Protein AF-A0A8S3FPC4-F1 (afdb_monomer)

Secondary structure (DSSP, 8-state):
----------------SEEETTEEE--TT--EEEEE-TTT--EEEEEE----

Radius of gyration: 14.93 Å; Cα contacts (8 Å, |Δi|>4): 59; chains: 1; bounding box: 42×22×36 Å

Sequence (52 aa):
MSSTGSSAPQVEIKYTQIFINNEWHKAANGKTFPVINPSTGEEICQVEEGTR

pLDDT: mean 87.92, std 15.98, range [43.5, 98.31]

InterPro domains:
  IPR016161 Aldehyde/histidinol dehydrogenase [SSF53720] (11-51)
  IPR016162 Aldehyde dehydrogenase, N-terminal [G3DSA:3.40.605.10] (1-52)

Foldseek 3Di:
DDDPDDPDPLDDDDAQADADPNDGDAAPVNDWDFDADPVPRDTSDTHHDHDD

Nearest PDB structures (foldseek):
  4fr8-assembly1_C  TM=9.918E-01  e=1.613E-04  Homo sapiens
  1zum-assembly3_I  TM=8.680E-01  e=9.253E-05  Homo sapiens
  8dr9-assembly1_B  TM=8.525E-01  e=1.140E-04  Homo sapiens
  5l13-assembly2_E  TM=9.073E-01  e=1.613E-04  Homo sapiens
  1zum-assembly1_D  TM=8.685E-01  e=1.613E-04  Homo sapiens

Solvent-accessible surface area (backbone atoms only — not comparable to full-atom values): 3653 Å² total; per-residue (Å²): 136,86,76,86,72,77,87,67,82,86,75,86,84,88,77,44,58,43,78,56,94,96,38,79,36,77,25,92,84,71,43,62,46,78,42,64,39,89,89,76,72,45,76,76,49,65,31,44,39,81,78,132

Mean predicted aligned error: 6.78 Å

Structure (mmCIF, N/CA/C/O backbone):
data_AF-A0A8S3FPC4-F1
#
_entry.id   AF-A0A8S3FPC4-F1
#
loop_
_atom_site.group_PDB
_atom_site.id
_atom_site.type_symbol
_atom_site.label_atom_id
_atom_site.label_alt_id
_atom_site.label_comp_id
_atom_site.label_asym_id
_atom_site.label_entity_id
_atom_site.label_seq_id
_atom_site.pdbx_PDB_ins_code
_atom_site.Cartn_x
_atom_site.Cartn_y
_atom_site.Cartn_z
_atom_site.occupancy
_atom_site.B_iso_or_equiv
_atom_site.auth_seq_id
_atom_site.auth_comp_id
_atom_site.auth_asym_id
_atom_site.auth_atom_id
_atom_site.pdbx_PDB_model_num
ATOM 1 N N . MET A 1 1 ? -25.193 12.286 20.918 1.00 46.84 1 MET A N 1
ATOM 2 C CA . MET A 1 1 ? -25.008 10.830 20.750 1.00 46.84 1 MET A CA 1
ATOM 3 C C . MET A 1 1 ? -23.526 10.603 20.553 1.00 46.84 1 MET A C 1
ATOM 5 O O . MET A 1 1 ? -23.021 10.746 19.449 1.00 46.84 1 MET A O 1
ATOM 9 N N . SER A 1 2 ? -22.816 10.429 21.662 1.00 43.50 2 SER A N 1
ATOM 10 C CA . SER A 1 2 ? -21.357 10.403 21.692 1.00 43.50 2 SER A CA 1
ATOM 11 C C . SER A 1 2 ? -20.896 8.983 21.385 1.00 43.50 2 SER A C 1
ATOM 13 O O . SER A 1 2 ? -20.975 8.110 22.244 1.00 43.50 2 SER A O 1
ATOM 15 N N . SER A 1 3 ? -20.490 8.745 20.139 1.00 48.59 3 SER A N 1
ATOM 16 C CA . SER A 1 3 ? -19.780 7.528 19.749 1.00 48.59 3 SER A CA 1
ATOM 17 C C . SER A 1 3 ? -18.395 7.562 20.393 1.00 48.59 3 SER A C 1
ATOM 19 O O . SER A 1 3 ? -17.615 8.486 20.163 1.00 48.59 3 SER A O 1
ATOM 21 N N . THR A 1 4 ? -18.111 6.585 21.247 1.00 53.88 4 THR A N 1
ATOM 22 C CA . THR A 1 4 ? -16.783 6.318 21.799 1.00 53.88 4 THR A CA 1
ATOM 23 C C . THR A 1 4 ? -15.869 5.825 20.674 1.00 53.88 4 THR A C 1
ATOM 25 O O . THR A 1 4 ? -15.793 4.626 20.416 1.00 53.88 4 THR A O 1
ATOM 28 N N . GLY A 1 5 ? -15.209 6.744 19.966 1.00 53.81 5 GLY A N 1
ATOM 29 C CA . GLY A 1 5 ? -14.190 6.412 18.970 1.00 53.81 5 GLY A CA 1
ATOM 30 C C . GLY A 1 5 ? -12.907 5.951 19.660 1.00 53.81 5 GLY A C 1
ATOM 31 O O . GLY A 1 5 ? -12.291 6.716 20.396 1.00 53.81 5 GLY A O 1
ATOM 32 N N . SER A 1 6 ? -12.552 4.684 19.460 1.00 56.94 6 SER A N 1
ATOM 33 C CA . SER A 1 6 ? -11.352 4.008 19.968 1.00 56.94 6 SER A CA 1
ATOM 34 C C . SER A 1 6 ? -10.091 4.888 19.899 1.00 56.94 6 SER A C 1
ATOM 36 O O . SER A 1 6 ? -9.680 5.293 18.815 1.00 56.94 6 SER A O 1
ATOM 38 N N . SER A 1 7 ? -9.443 5.159 21.041 1.00 62.19 7 SER A N 1
ATOM 39 C CA . SER A 1 7 ? -8.186 5.926 21.123 1.00 62.19 7 SER A CA 1
ATOM 40 C C . SER A 1 7 ? -6.957 5.072 20.769 1.00 62.19 7 SER A C 1
ATOM 42 O O . SER A 1 7 ? -5.943 5.091 21.474 1.00 62.19 7 SER A O 1
ATOM 44 N N . ALA A 1 8 ? -7.046 4.257 19.718 1.00 62.69 8 ALA A N 1
ATOM 45 C CA . ALA A 1 8 ? -5.861 3.581 19.214 1.00 62.69 8 ALA A CA 1
ATOM 46 C C . ALA A 1 8 ? -4.908 4.645 18.635 1.00 62.69 8 ALA A C 1
ATOM 48 O O . ALA A 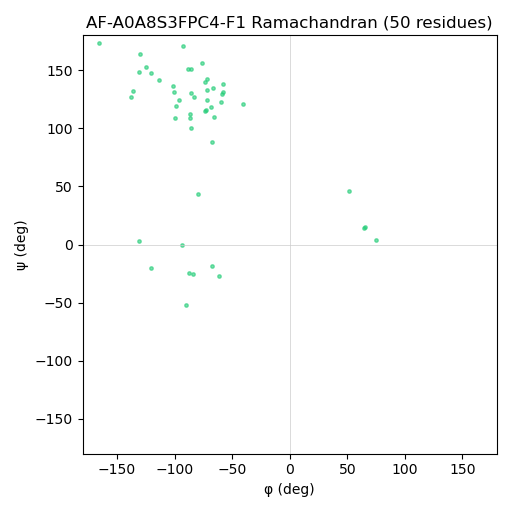1 8 ? -5.370 5.546 17.929 1.00 62.69 8 ALA A O 1
ATOM 49 N N . PRO A 1 9 ? -3.600 4.592 18.932 1.00 71.06 9 PRO A N 1
ATOM 50 C CA . PRO A 1 9 ? -2.653 5.529 18.346 1.00 71.06 9 PRO A CA 1
ATOM 51 C C . PRO A 1 9 ? -2.685 5.387 16.819 1.00 71.06 9 PRO A C 1
ATOM 53 O O . PRO A 1 9 ? -2.471 4.295 16.291 1.00 71.06 9 PRO A O 1
ATOM 56 N N . GLN A 1 10 ? -2.971 6.484 16.112 1.00 75.44 10 GLN A N 1
ATOM 57 C CA . GLN A 1 10 ? -2.854 6.531 14.656 1.00 75.44 10 GLN A CA 1
ATOM 58 C C . GLN A 1 10 ? -1.375 6.391 14.289 1.00 75.44 10 GLN A C 1
ATOM 60 O O . GLN A 1 10 ? -0.567 7.280 14.558 1.00 75.44 10 GLN A O 1
ATOM 65 N N . VAL A 1 11 ? -1.017 5.245 13.717 1.00 88.25 11 VAL A N 1
ATOM 66 C CA . VAL A 1 11 ? 0.337 4.972 13.233 1.00 88.25 11 VAL A CA 1
ATOM 67 C C . VAL A 1 11 ? 0.471 5.519 11.816 1.00 88.25 11 VAL A C 1
ATOM 69 O O . VAL A 1 11 ? -0.365 5.248 10.958 1.00 88.25 11 VAL A O 1
ATOM 72 N N . GLU A 1 12 ? 1.535 6.275 11.564 1.00 92.81 12 GLU A N 1
ATOM 73 C CA . GLU A 1 12 ? 1.861 6.770 10.228 1.00 92.81 12 GLU A CA 1
ATOM 74 C C . GLU A 1 12 ? 2.361 5.625 9.329 1.00 92.81 12 GLU A C 1
ATOM 76 O O . GLU A 1 12 ? 3.342 4.947 9.650 1.00 92.81 12 GLU A O 1
ATOM 81 N N . ILE A 1 13 ? 1.711 5.431 8.177 1.00 94.31 13 ILE A N 1
ATOM 82 C CA . ILE A 1 13 ? 2.143 4.467 7.160 1.00 94.31 13 ILE A CA 1
ATOM 83 C C . ILE A 1 13 ? 3.161 5.136 6.235 1.00 94.31 13 ILE A C 1
ATOM 85 O O . ILE A 1 13 ? 2.814 5.992 5.428 1.00 94.31 13 ILE A O 1
ATOM 89 N N . LYS A 1 14 ? 4.428 4.729 6.350 1.00 95.88 14 LYS A N 1
ATOM 90 C CA . LYS A 1 14 ? 5.547 5.357 5.623 1.00 95.88 14 LYS A CA 1
ATOM 91 C C . LYS A 1 14 ? 5.799 4.788 4.229 1.00 95.88 14 LYS A C 1
ATOM 93 O O . LYS A 1 14 ? 6.381 5.474 3.397 1.00 95.88 14 LYS A O 1
ATOM 98 N N . TYR A 1 15 ? 5.394 3.543 3.983 1.00 97.44 15 TYR A N 1
ATOM 99 C CA . TYR A 1 15 ? 5.698 2.836 2.742 1.00 97.44 15 TYR A CA 1
ATOM 100 C C . TYR A 1 15 ? 4.482 2.063 2.251 1.00 97.44 15 TYR A C 1
ATOM 102 O O . TYR A 1 15 ? 3.907 1.262 2.985 1.00 97.44 15 TYR A O 1
ATOM 110 N N . THR A 1 16 ? 4.122 2.296 0.995 1.00 97.88 16 THR A N 1
ATOM 111 C CA . THR A 1 16 ? 3.008 1.628 0.305 1.00 97.88 16 THR A CA 1
ATOM 112 C C . THR A 1 16 ? 3.412 1.096 -1.071 1.00 97.88 16 THR A C 1
ATOM 114 O O . THR A 1 16 ? 2.585 0.574 -1.812 1.00 97.88 16 THR A O 1
ATOM 117 N N . GLN A 1 17 ? 4.691 1.245 -1.414 1.00 98.31 17 GLN A N 1
ATOM 118 C CA . GLN A 1 17 ? 5.258 0.941 -2.720 1.00 98.31 17 GLN A CA 1
ATOM 119 C C . GLN A 1 17 ? 5.812 -0.486 -2.793 1.00 98.31 17 GLN A C 1
ATOM 121 O O . GLN A 1 17 ? 5.947 -1.170 -1.780 1.00 98.31 17 GLN A O 1
ATOM 126 N N . ILE A 1 18 ? 6.177 -0.928 -3.994 1.00 97.75 18 ILE A N 1
ATOM 127 C CA . ILE A 1 18 ? 6.808 -2.232 -4.215 1.00 97.75 18 ILE A CA 1
ATOM 128 C C . ILE A 1 18 ? 8.308 -2.104 -3.936 1.00 97.75 18 ILE A C 1
ATOM 130 O O . ILE A 1 18 ? 8.967 -1.240 -4.507 1.00 97.75 18 ILE A O 1
ATOM 134 N N . PHE A 1 19 ? 8.864 -2.962 -3.082 1.00 97.81 19 PHE A N 1
ATOM 135 C CA . PHE A 1 19 ? 10.289 -2.929 -2.741 1.00 97.81 19 PHE A CA 1
ATOM 136 C C . PHE A 1 19 ? 11.080 -3.980 -3.530 1.00 97.81 19 PHE A C 1
ATOM 138 O O . PHE A 1 19 ? 10.941 -5.178 -3.281 1.00 97.81 19 PHE A O 1
ATOM 145 N N . ILE A 1 20 ? 11.902 -3.541 -4.489 1.00 96.94 20 ILE A N 1
ATOM 146 C CA . ILE A 1 20 ? 12.723 -4.406 -5.356 1.00 96.94 20 ILE A CA 1
ATOM 147 C C . ILE A 1 20 ? 14.121 -3.798 -5.469 1.00 96.94 20 ILE A C 1
ATOM 149 O O . ILE A 1 20 ? 14.259 -2.608 -5.739 1.00 96.94 20 ILE A O 1
ATOM 153 N N . ASN A 1 21 ? 15.158 -4.624 -5.285 1.00 97.81 21 ASN A N 1
ATOM 154 C CA . ASN A 1 21 ? 16.568 -4.215 -5.372 1.00 97.81 21 ASN A CA 1
ATOM 155 C C . ASN A 1 21 ? 16.911 -2.988 -4.506 1.00 97.81 21 ASN A C 1
ATOM 157 O O . ASN A 1 21 ? 17.597 -2.077 -4.952 1.00 97.81 21 ASN A O 1
ATOM 161 N N . ASN A 1 22 ? 16.449 -2.978 -3.254 1.00 97.69 22 ASN A N 1
ATOM 162 C CA . ASN A 1 22 ? 16.666 -1.898 -2.282 1.00 97.69 22 ASN A CA 1
ATOM 163 C C . ASN A 1 22 ? 16.033 -0.542 -2.638 1.00 97.69 22 ASN A C 1
ATOM 165 O O . ASN A 1 22 ? 16.332 0.464 -1.995 1.00 97.69 22 ASN A O 1
ATOM 169 N N . GLU A 1 23 ? 15.122 -0.515 -3.605 1.00 98.12 23 GLU A N 1
ATOM 170 C CA . GLU A 1 23 ? 14.429 0.689 -4.044 1.00 98.12 23 GLU A CA 1
ATOM 171 C C . GLU A 1 23 ? 12.909 0.506 -3.975 1.00 98.12 23 GLU A C 1
ATOM 173 O O . GLU A 1 23 ? 12.386 -0.608 -4.071 1.00 98.12 23 GLU A O 1
ATOM 178 N N . TRP A 1 24 ? 12.200 1.622 -3.804 1.00 97.88 24 TRP A N 1
ATOM 179 C CA . TRP A 1 24 ? 10.741 1.674 -3.797 1.00 97.88 24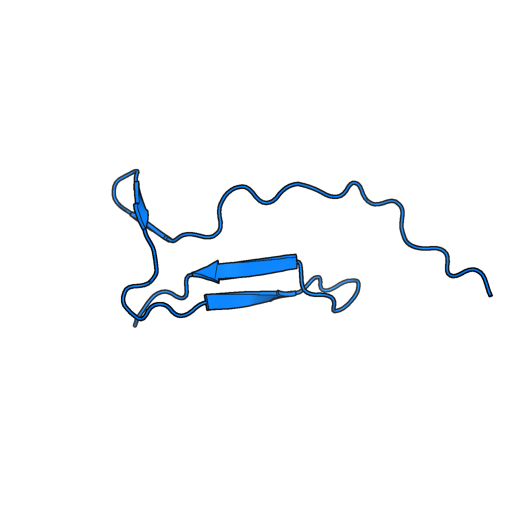 TRP A CA 1
ATOM 180 C C . TRP A 1 24 ? 10.217 2.069 -5.175 1.00 97.88 24 TRP A C 1
ATOM 182 O O . TRP A 1 24 ? 10.548 3.133 -5.698 1.00 97.88 24 TRP A O 1
ATOM 192 N N . HIS A 1 25 ? 9.352 1.232 -5.736 1.00 96.69 25 HIS A N 1
ATOM 193 C CA . HIS A 1 25 ? 8.812 1.362 -7.084 1.00 96.69 25 HIS A CA 1
ATOM 194 C C . HIS A 1 25 ? 7.292 1.483 -7.054 1.00 96.69 25 HIS A C 1
ATOM 196 O O . HIS A 1 25 ? 6.616 0.890 -6.211 1.00 96.69 25 HIS A O 1
ATOM 202 N N . LYS A 1 26 ? 6.743 2.227 -8.015 1.00 97.06 26 LYS A N 1
ATOM 203 C CA . LYS A 1 26 ? 5.307 2.176 -8.311 1.00 97.06 26 LYS A CA 1
ATOM 204 C C . LYS A 1 26 ? 4.976 0.901 -9.083 1.00 97.06 26 LYS A C 1
ATOM 206 O O . LYS A 1 26 ? 5.841 0.352 -9.769 1.00 97.06 26 LYS A O 1
ATOM 211 N N . ALA A 1 27 ? 3.728 0.458 -9.017 1.00 96.62 27 ALA A N 1
ATOM 212 C CA . ALA A 1 27 ? 3.240 -0.623 -9.852 1.00 96.62 27 ALA A CA 1
ATOM 213 C C . ALA A 1 27 ? 3.406 -0.270 -11.336 1.00 96.62 27 ALA A C 1
ATOM 215 O O . ALA A 1 27 ? 3.108 0.845 -11.768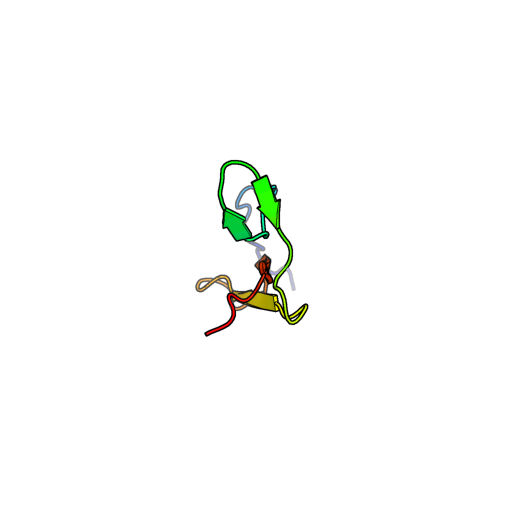 1.00 96.62 27 ALA A O 1
ATOM 216 N N . ALA A 1 28 ? 3.834 -1.241 -12.145 1.00 95.25 28 ALA A N 1
ATOM 217 C CA . ALA A 1 28 ? 4.044 -1.038 -13.580 1.00 95.25 28 ALA A CA 1
ATOM 218 C C . ALA A 1 28 ? 2.750 -0.655 -14.327 1.00 95.25 28 ALA A C 1
ATOM 220 O O . ALA A 1 28 ? 2.795 0.030 -15.345 1.00 95.25 28 ALA A O 1
ATOM 221 N N . ASN A 1 29 ? 1.593 -1.080 -13.810 1.00 94.69 29 ASN A N 1
ATOM 222 C CA . ASN A 1 29 ? 0.267 -0.738 -14.328 1.00 94.69 29 ASN A CA 1
ATOM 223 C C . ASN A 1 29 ? -0.366 0.487 -13.631 1.00 94.69 29 ASN A C 1
ATOM 225 O O . ASN A 1 29 ? -1.488 0.857 -13.974 1.00 94.69 29 ASN A O 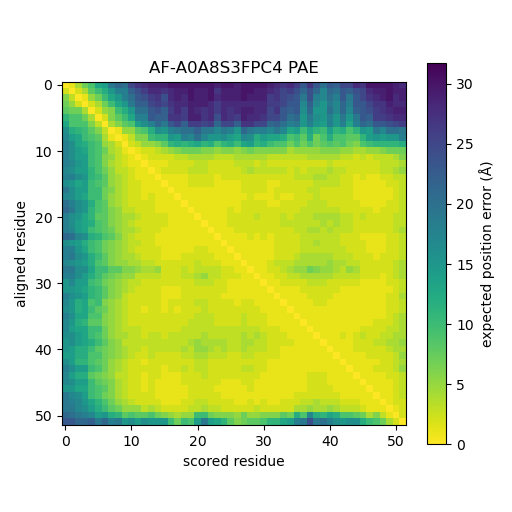1
ATOM 229 N N . GLY A 1 30 ? 0.320 1.086 -12.648 1.00 94.56 30 GLY A N 1
ATOM 230 C CA . GLY A 1 30 ? -0.161 2.215 -11.850 1.00 94.56 30 GLY A CA 1
ATOM 231 C C . GLY A 1 30 ? -1.366 1.919 -10.952 1.00 94.56 30 GLY A C 1
ATOM 232 O O . GLY A 1 30 ? -2.027 2.862 -10.520 1.00 94.56 30 GLY A O 1
ATOM 233 N N . LYS A 1 31 ? -1.699 0.645 -10.711 1.00 97.44 31 LYS A N 1
ATOM 234 C CA . LYS A 1 31 ? -2.830 0.259 -9.865 1.00 97.44 31 LYS A CA 1
ATOM 235 C C . LYS A 1 31 ? -2.427 0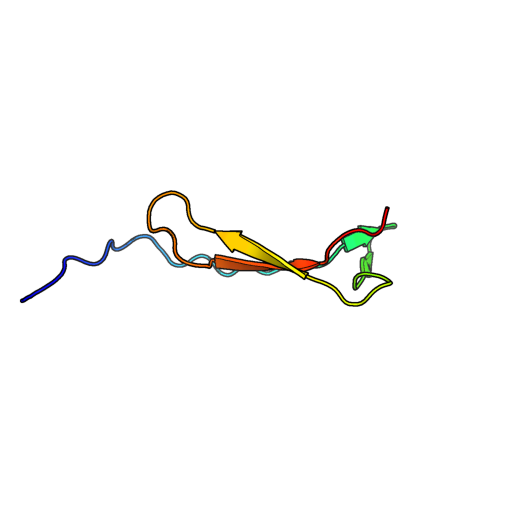.138 -8.402 1.00 97.44 31 LYS A C 1
ATOM 237 O O . LYS A 1 31 ? -1.308 -0.244 -8.073 1.00 97.44 31 LYS A O 1
ATOM 242 N N . THR A 1 32 ? -3.397 0.392 -7.535 1.00 98.06 32 THR A N 1
ATOM 243 C CA . THR A 1 32 ? -3.309 0.167 -6.094 1.00 98.06 32 THR A CA 1
ATOM 244 C C . THR A 1 32 ? -4.528 -0.609 -5.612 1.00 98.06 32 THR A C 1
ATOM 246 O O . THR A 1 32 ? -5.547 -0.674 -6.304 1.00 98.06 32 THR A O 1
ATOM 249 N N . PHE A 1 33 ? -4.445 -1.165 -4.407 1.00 97.69 33 PHE A N 1
ATOM 250 C CA . PHE A 1 33 ? -5.586 -1.760 -3.721 1.00 97.69 33 PHE A CA 1
ATOM 251 C C . PHE A 1 33 ? -5.695 -1.258 -2.271 1.00 97.69 33 PHE A C 1
ATOM 253 O O . PHE A 1 33 ? -4.669 -0.971 -1.641 1.00 97.69 33 PHE A O 1
ATOM 260 N N . PRO A 1 34 ? -6.924 -1.148 -1.728 1.00 97.88 34 PRO A N 1
ATOM 261 C CA . PRO A 1 34 ? -7.139 -0.678 -0.367 1.00 97.88 34 PRO A CA 1
ATOM 262 C C . PRO A 1 34 ? -6.739 -1.737 0.664 1.00 97.88 34 PRO A C 1
ATOM 264 O O . PRO A 1 34 ? -7.058 -2.921 0.526 1.00 97.88 34 PRO A O 1
ATOM 267 N N . VAL A 1 35 ? -6.116 -1.294 1.753 1.00 97.50 35 VAL A N 1
ATOM 268 C CA . VAL A 1 35 ? -5.917 -2.085 2.970 1.00 97.50 35 VAL A CA 1
ATOM 269 C C . VAL A 1 35 ? -6.990 -1.688 3.973 1.00 97.50 35 VAL A C 1
ATOM 271 O O . VAL A 1 35 ? -7.067 -0.532 4.381 1.00 97.50 35 VAL A O 1
ATOM 274 N N . ILE A 1 36 ? -7.819 -2.647 4.376 1.00 97.19 36 ILE A N 1
ATOM 275 C CA . ILE A 1 36 ? -8.968 -2.404 5.254 1.00 97.19 36 ILE A CA 1
ATOM 276 C C . ILE A 1 36 ? -8.644 -2.827 6.684 1.00 97.19 36 ILE A C 1
ATOM 278 O O . ILE A 1 36 ? -8.095 -3.906 6.914 1.00 97.19 36 ILE A O 1
ATOM 282 N N . ASN A 1 37 ? -9.023 -1.998 7.655 1.00 93.00 37 ASN A N 1
ATOM 283 C CA . ASN 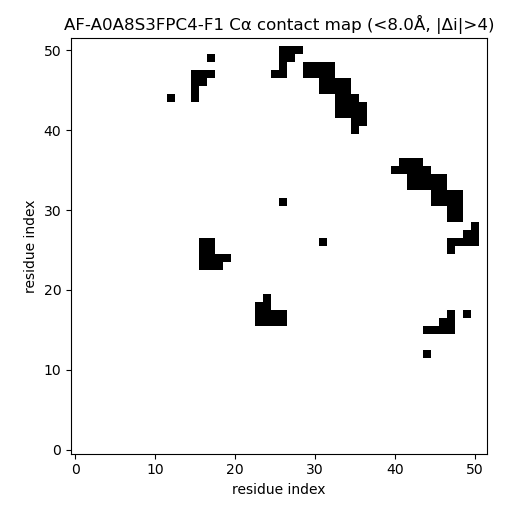A 1 37 ? -8.975 -2.353 9.066 1.00 93.00 37 ASN A CA 1
ATOM 284 C C . ASN A 1 37 ? -10.087 -3.369 9.384 1.00 93.00 37 ASN A C 1
ATOM 286 O O . ASN A 1 37 ? -11.262 -3.006 9.323 1.00 93.00 37 A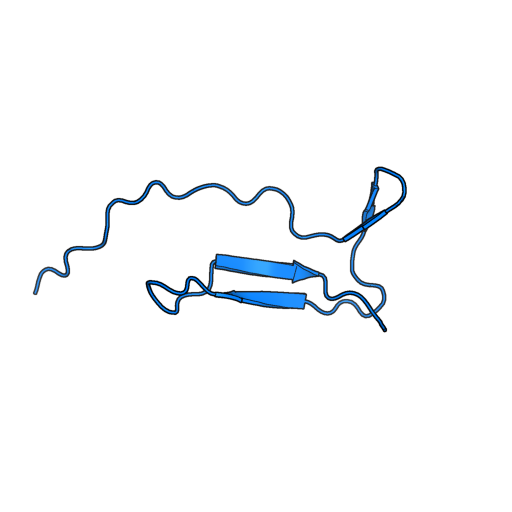SN A O 1
ATOM 290 N N . PRO A 1 38 ? -9.775 -4.617 9.780 1.00 95.19 38 PRO A N 1
ATOM 291 C CA . PRO A 1 38 ? -10.802 -5.628 10.035 1.00 95.19 38 PRO A CA 1
ATOM 292 C C . PRO A 1 38 ? -11.685 -5.317 11.256 1.00 95.19 38 PRO A C 1
ATOM 294 O O . PRO A 1 38 ? -12.768 -5.881 11.375 1.00 95.19 38 PRO A O 1
ATOM 297 N N . SER A 1 39 ? -11.250 -4.430 12.156 1.00 93.44 39 SER A N 1
ATOM 298 C CA . SER A 1 39 ? -11.995 -4.064 13.368 1.00 93.44 39 SER A CA 1
ATOM 299 C C . SER A 1 39 ? -13.041 -2.972 13.133 1.00 93.44 39 SER A C 1
ATOM 301 O O . SER A 1 39 ? -13.999 -2.884 13.897 1.00 93.44 39 SER A O 1
ATOM 303 N N . THR A 1 40 ? -12.852 -2.121 12.117 1.00 90.88 40 THR A N 1
ATOM 304 C CA . THR A 1 40 ? -13.749 -0.984 11.823 1.00 90.88 40 THR A CA 1
ATOM 305 C C . THR A 1 40 ? -14.367 -1.043 10.428 1.00 90.88 40 THR A C 1
ATOM 307 O O . THR A 1 40 ? -15.393 -0.415 10.192 1.00 90.88 40 THR A O 1
ATOM 310 N N . GLY A 1 41 ? -13.772 -1.802 9.505 1.00 92.44 41 GLY A N 1
ATOM 311 C CA . GLY A 1 41 ? -14.147 -1.819 8.091 1.00 92.44 41 GLY A CA 1
ATOM 312 C C . GLY A 1 41 ? -13.680 -0.587 7.310 1.00 92.44 41 GLY A C 1
ATOM 313 O O . GLY A 1 41 ? -14.002 -0.462 6.132 1.00 92.44 41 GLY A O 1
ATOM 314 N N . GLU A 1 42 ? -12.929 0.317 7.939 1.00 92.88 42 GLU A N 1
ATOM 315 C CA . GLU A 1 42 ? -12.435 1.545 7.313 1.00 92.88 42 GLU A CA 1
ATOM 316 C C . GLU A 1 42 ? -11.118 1.301 6.564 1.00 92.88 42 GLU A C 1
ATOM 318 O O . GLU A 1 42 ? -10.319 0.434 6.932 1.00 92.88 42 GLU A O 1
ATOM 323 N N . GLU A 1 43 ? -10.874 2.085 5.515 1.00 95.44 43 GLU A N 1
ATOM 324 C CA . GLU A 1 43 ? -9.615 2.051 4.772 1.00 95.44 43 GLU A CA 1
ATOM 325 C C . GLU A 1 43 ? -8.470 2.663 5.592 1.00 95.44 43 GLU A C 1
ATOM 327 O O . GLU A 1 43 ? -8.598 3.748 6.156 1.00 95.44 43 GLU A O 1
ATOM 332 N N . ILE A 1 44 ? -7.337 1.962 5.631 1.00 94.56 44 ILE A N 1
ATOM 333 C CA . ILE A 1 44 ? -6.096 2.417 6.263 1.00 94.56 44 ILE A CA 1
ATOM 334 C C . ILE A 1 44 ? -5.241 3.180 5.244 1.00 94.56 44 ILE A C 1
ATOM 336 O O . ILE A 1 44 ? -4.789 4.289 5.522 1.00 94.56 44 ILE A O 1
ATOM 340 N N . CYS A 1 45 ? -4.986 2.575 4.079 1.00 96.19 45 CYS A N 1
ATOM 341 C CA . CYS A 1 45 ? -4.1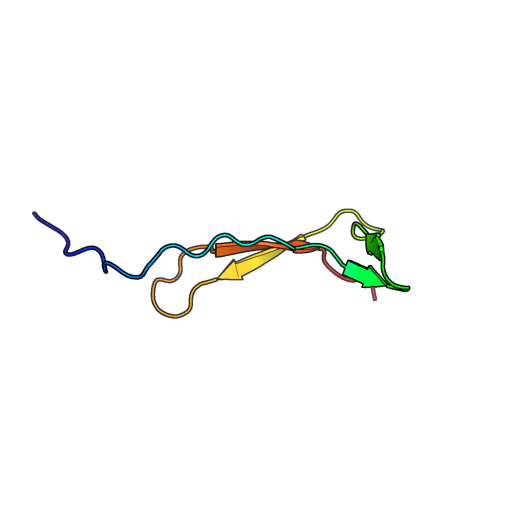99 3.157 2.989 1.00 96.19 45 CYS A CA 1
ATOM 342 C C . CYS A 1 45 ? -4.387 2.387 1.668 1.00 96.19 45 CYS A C 1
ATOM 344 O O . CYS A 1 45 ? -4.971 1.303 1.643 1.00 96.19 45 CYS A O 1
ATOM 346 N N . GLN A 1 46 ? -3.821 2.926 0.584 1.00 98.00 46 GLN A N 1
ATOM 347 C CA . GLN A 1 46 ? -3.676 2.268 -0.718 1.00 98.00 46 GLN A CA 1
ATOM 348 C C . GLN A 1 46 ? -2.251 1.726 -0.881 1.00 98.00 46 GLN A C 1
ATOM 350 O O . GLN A 1 46 ? -1.294 2.472 -0.666 1.00 98.00 46 GLN A O 1
ATOM 355 N N . VAL A 1 47 ? -2.102 0.463 -1.286 1.00 98.12 47 VAL A N 1
ATOM 356 C CA . VAL A 1 47 ? -0.805 -0.189 -1.559 1.00 98.12 47 VAL A CA 1
ATOM 357 C C . VAL A 1 47 ? -0.679 -0.505 -3.049 1.00 98.12 47 VAL A C 1
ATOM 359 O O . VAL A 1 47 ? -1.662 -0.887 -3.678 1.00 98.12 47 VAL A O 1
ATOM 362 N N . GLU A 1 48 ? 0.516 -0.333 -3.620 1.00 98.31 48 GLU A N 1
ATOM 363 C CA . GLU A 1 48 ? 0.811 -0.631 -5.029 1.00 98.31 48 GLU A CA 1
ATOM 364 C C . GLU A 1 48 ? 0.526 -2.109 -5.365 1.00 98.31 48 GLU A C 1
ATOM 366 O O . GLU A 1 48 ? 0.977 -3.029 -4.678 1.00 98.31 48 GLU A O 1
ATOM 371 N N . GLU A 1 49 ? -0.226 -2.344 -6.442 1.00 97.38 49 GLU A N 1
ATOM 372 C CA . GLU A 1 49 ? -0.637 -3.677 -6.885 1.00 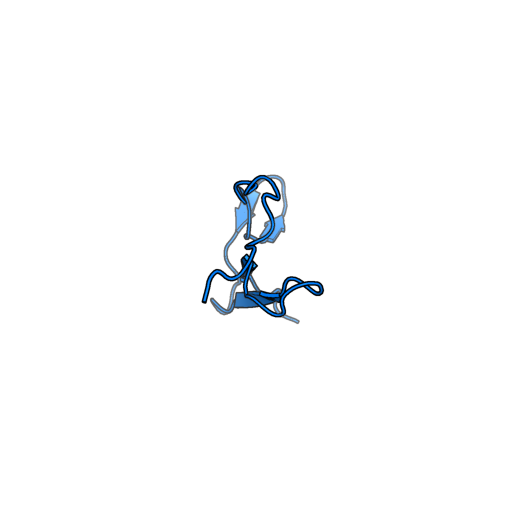97.38 49 GLU A CA 1
ATOM 373 C C . GLU A 1 49 ? 0.438 -4.293 -7.791 1.00 97.38 49 GLU A C 1
ATOM 375 O O . GLU A 1 49 ? 0.662 -3.852 -8.920 1.00 97.38 49 GLU A O 1
ATOM 380 N N . GLY A 1 50 ? 1.097 -5.351 -7.316 1.00 93.56 50 GLY A N 1
ATOM 381 C CA . GLY A 1 50 ? 2.029 -6.118 -8.139 1.00 93.56 50 GLY A CA 1
ATOM 382 C C . GLY A 1 50 ? 1.343 -6.678 -9.388 1.00 93.56 50 GLY A C 1
ATOM 383 O O . GLY A 1 50 ? 0.283 -7.298 -9.309 1.00 93.56 50 GLY A O 1
ATOM 384 N N . THR A 1 51 ? 1.954 -6.480 -10.554 1.00 85.62 51 THR A N 1
ATOM 385 C CA . THR A 1 51 ? 1.484 -7.099 -11.796 1.00 85.62 51 THR A CA 1
ATOM 386 C C . THR A 1 51 ? 1.785 -8.596 -11.792 1.00 85.62 51 THR A C 1
ATOM 388 O O . THR A 1 51 ? 2.842 -9.011 -11.317 1.00 85.62 51 THR A O 1
ATOM 391 N N . ARG A 1 52 ? 0.864 -9.390 -12.342 1.00 72.62 52 ARG A N 1
ATOM 392 C CA . ARG A 1 52 ? 1.054 -10.826 -12.581 1.00 72.62 52 ARG A CA 1
ATOM 393 C C . ARG A 1 52 ? 1.969 -11.094 -13.772 1.00 72.62 52 ARG A C 1
ATOM 395 O O . ARG A 1 52 ? 1.907 -10.297 -14.734 1.00 72.62 52 ARG A O 1
#

Organism: NCBI:txid392030